Protein AF-A0A383F1S8-F1 (afdb_monomer_lite)

Sequence (86 aa):
GDVGTQYRSVIMYHDEEQKAAAEKWKSEAAEEHLDPIVTEIVKAPVFYPAERGHQDYYRLNPNAGYCTFVIRPKLEKVKKVQEKEK

Foldseek 3Di:
DDDDPVPAAEDADADVVSLVVVVVVLVVVCVVDPDHDPYYYYHHDDDDDDDPCPPPVCVVCVPPPCNVPPVVVVVVVVVVVVVVVD

Secondary structure (DSSP, 8-state):
---SGGG--EEEESSHHHHHHHHHHHHHHHHH-SS----EEEE-----PPPGGGTTHHHH-TTSHHIIIIIHHHHHHHHHHHHH--

Organism: NCBI:txid408172

InterPro domains:
  IPR002569 Peptide methionine sulphoxide reductase MsrA domain [PF01625] (2-84)
  IPR036509 Peptide methionine sulphoxide reductase MsrA superfamily [G3DSA:3.30.1060.10] (1-86)
  IPR036509 Peptide methionine sulphoxide reductase MsrA superfamily [SSF55068] (2-78)

Structure (mmCIF, N/CA/C/O backbone):
data_AF-A0A383F1S8-F1
#
_entry.id   AF-A0A383F1S8-F1
#
loop_
_atom_site.group_PDB
_atom_site.id
_atom_site.type_symbol
_atom_site.label_atom_id
_atom_site.label_alt_id
_atom_site.label_comp_id
_atom_site.label_asym_id
_atom_site.label_entity_id
_atom_site.label_seq_id
_atom_site.pdbx_PDB_ins_code
_atom_site.Cartn_x
_atom_site.Cartn_y
_atom_site.Cartn_z
_atom_site.occupancy
_atom_site.B_iso_or_equiv
_atom_site.auth_seq_id
_atom_site.auth_comp_id
_atom_site.auth_asym_id
_atom_site.auth_atom_id
_atom_site.pdbx_PDB_model_num
ATOM 1 N N . GLY A 1 1 ? 0.672 12.557 -11.493 1.00 73.50 1 GLY A N 1
ATOM 2 C CA . GLY A 1 1 ? 0.487 11.500 -10.485 1.00 73.50 1 GLY A CA 1
ATOM 3 C C . GLY A 1 1 ? -0.225 10.340 -11.133 1.00 73.50 1 GLY A C 1
ATOM 4 O O . GLY A 1 1 ? -0.707 10.497 -12.249 1.00 73.50 1 GLY A O 1
ATOM 5 N N . ASP A 1 2 ? -0.275 9.212 -10.445 1.00 91.12 2 ASP A N 1
ATOM 6 C CA . ASP A 1 2 ? -0.950 8.008 -10.920 1.00 91.12 2 ASP A CA 1
ATOM 7 C C . ASP A 1 2 ? -2.462 8.153 -10.693 1.00 91.12 2 ASP A C 1
ATOM 9 O O . ASP A 1 2 ? -2.892 8.488 -9.589 1.00 91.12 2 ASP A O 1
ATOM 13 N N . VAL A 1 3 ? -3.269 7.984 -11.746 1.00 95.62 3 VAL A N 1
ATOM 14 C CA . VAL A 1 3 ? -4.722 8.230 -11.720 1.00 95.62 3 VAL A CA 1
ATOM 15 C C . VAL A 1 3 ? -5.468 7.068 -12.368 1.00 95.62 3 VAL A C 1
ATOM 17 O O . VAL A 1 3 ? -5.098 6.603 -13.446 1.00 95.62 3 VAL A O 1
ATOM 20 N N . GLY A 1 4 ? -6.526 6.609 -11.701 1.00 95.94 4 GLY A N 1
ATOM 21 C CA . GLY A 1 4 ? -7.409 5.544 -12.172 1.00 95.94 4 GLY A CA 1
ATOM 22 C C . GLY A 1 4 ? -7.682 4.480 -11.108 1.00 95.94 4 GLY A C 1
ATOM 23 O O . GLY A 1 4 ? -7.013 4.415 -10.076 1.00 95.94 4 GLY A O 1
ATOM 24 N N . THR A 1 5 ? -8.681 3.633 -11.356 1.00 95.69 5 THR A N 1
ATOM 25 C CA . THR A 1 5 ? -9.154 2.590 -10.423 1.00 95.69 5 THR A CA 1
ATOM 26 C C . THR A 1 5 ? -8.093 1.539 -10.089 1.00 95.69 5 THR A C 1
ATOM 28 O O . THR A 1 5 ? -8.191 0.865 -9.061 1.00 95.69 5 THR A O 1
ATOM 31 N N . GLN A 1 6 ? -7.072 1.404 -10.937 1.00 95.00 6 GLN A N 1
ATOM 32 C CA . GLN A 1 6 ? -5.901 0.552 -10.733 1.00 95.00 6 GLN A CA 1
ATOM 33 C C . GLN A 1 6 ? -4.976 1.041 -9.609 1.00 95.00 6 GLN A C 1
ATOM 35 O O . GLN A 1 6 ? -4.149 0.271 -9.135 1.00 95.00 6 GLN A O 1
ATOM 40 N N . TYR A 1 7 ?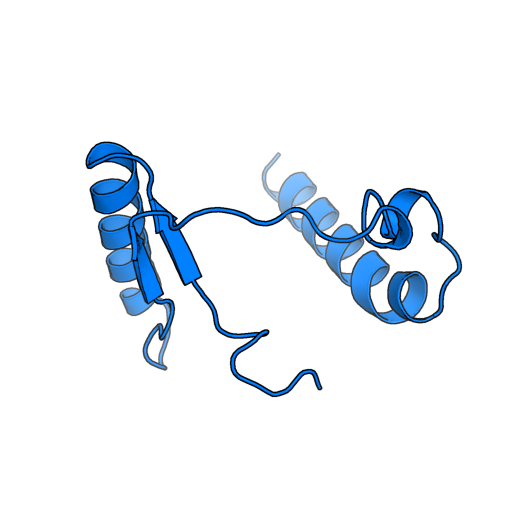 -5.133 2.291 -9.162 1.00 96.38 7 TYR A N 1
ATOM 41 C CA . TYR A 1 7 ? -4.352 2.888 -8.075 1.00 96.38 7 TYR A CA 1
ATOM 42 C C . TYR A 1 7 ? -5.168 3.112 -6.794 1.00 96.38 7 TYR A C 1
ATOM 44 O O . TYR A 1 7 ? -4.705 3.800 -5.885 1.00 96.38 7 TYR A O 1
ATOM 52 N N . ARG A 1 8 ? -6.391 2.568 -6.707 1.00 97.12 8 ARG A N 1
ATOM 53 C CA . ARG A 1 8 ? -7.231 2.720 -5.510 1.00 97.12 8 ARG A CA 1
ATOM 54 C C . ARG A 1 8 ? -6.623 1.997 -4.301 1.00 97.12 8 ARG A C 1
ATOM 56 O O . ARG A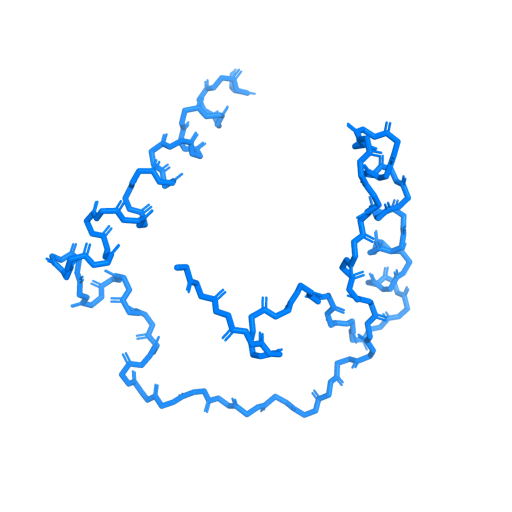 1 8 ? -6.028 0.930 -4.445 1.00 97.12 8 ARG A O 1
ATOM 63 N N . SER A 1 9 ? -6.825 2.560 -3.111 1.00 97.44 9 SER A N 1
ATOM 64 C CA . SER A 1 9 ? -6.396 1.948 -1.849 1.00 97.44 9 SER A CA 1
ATOM 65 C C . SER A 1 9 ? -7.332 0.804 -1.458 1.00 97.44 9 SER A C 1
ATOM 67 O O . SER A 1 9 ? -8.548 0.996 -1.401 1.00 97.44 9 SER A O 1
ATOM 69 N N . VAL A 1 10 ? -6.779 -0.375 -1.173 1.00 98.12 10 VAL A N 1
ATOM 70 C CA . VAL A 1 10 ? -7.556 -1.564 -0.809 1.00 98.12 10 VAL A CA 1
ATOM 71 C C . VAL A 1 10 ? -6.756 -2.505 0.092 1.00 98.12 10 VAL A C 1
ATOM 73 O O . VAL A 1 10 ? -5.569 -2.732 -0.130 1.00 98.12 10 VAL A O 1
ATOM 76 N N . ILE A 1 11 ? -7.432 -3.085 1.081 1.00 98.44 11 ILE A N 1
ATOM 77 C CA . ILE A 1 11 ? -6.983 -4.230 1.872 1.00 98.44 11 ILE A CA 1
ATOM 78 C C . ILE A 1 11 ? -7.823 -5.439 1.448 1.00 98.44 11 ILE A C 1
ATOM 80 O O . ILE A 1 11 ? -9.054 -5.399 1.482 1.00 98.44 11 ILE A O 1
ATOM 84 N N . MET A 1 12 ? -7.149 -6.508 1.024 1.00 98.50 12 MET A N 1
ATOM 85 C CA . MET A 1 12 ? -7.769 -7.754 0.571 1.00 98.50 12 MET A CA 1
ATOM 86 C C . MET A 1 12 ? -7.597 -8.832 1.647 1.00 98.50 12 MET A C 1
ATOM 88 O O . MET A 1 12 ? -6.478 -9.290 1.859 1.00 98.50 12 MET A O 1
ATOM 92 N N . TYR A 1 13 ? -8.674 -9.221 2.335 1.00 98.69 13 TYR A N 1
ATOM 93 C CA . TYR A 1 13 ? -8.613 -10.187 3.443 1.00 98.69 13 TYR A CA 1
ATOM 94 C C . TYR A 1 13 ? -8.905 -11.623 2.986 1.00 98.69 13 TYR A C 1
ATOM 96 O O . TYR A 1 13 ? -9.763 -11.856 2.131 1.00 98.69 13 TYR A O 1
ATOM 104 N N . HIS A 1 14 ? -8.222 -12.597 3.584 1.00 98.56 14 HIS A N 1
ATOM 105 C CA . HIS A 1 14 ? -8.414 -14.029 3.323 1.00 98.56 14 HIS A CA 1
ATOM 106 C C . HIS A 1 14 ? -9.302 -14.724 4.361 1.00 98.56 14 HIS A C 1
ATOM 108 O O . HIS A 1 14 ? -9.940 -15.729 4.041 1.00 98.56 14 HIS A O 1
ATOM 114 N N . ASP A 1 15 ? -9.380 -14.171 5.568 1.00 98.69 15 ASP A N 1
ATOM 115 C CA . ASP A 1 15 ? -10.144 -14.696 6.697 1.00 98.69 15 ASP A CA 1
ATOM 116 C C . ASP A 1 15 ? -10.749 -13.555 7.540 1.00 98.69 15 ASP A C 1
ATOM 118 O O . ASP A 1 15 ? -10.507 -12.368 7.297 1.00 98.69 15 ASP A O 1
ATOM 122 N N . GLU A 1 16 ? -11.586 -13.920 8.512 1.00 98.50 16 GLU A N 1
ATOM 123 C CA . GLU A 1 16 ? -12.276 -12.954 9.376 1.00 98.50 16 GLU A CA 1
ATOM 124 C C . GLU A 1 16 ? -11.336 -12.268 10.376 1.00 98.50 16 GLU A C 1
ATOM 126 O O . GLU A 1 16 ? -11.604 -11.139 10.784 1.00 98.50 16 GLU A O 1
ATOM 131 N N . GLU A 1 17 ? -10.222 -12.903 10.749 1.00 98.69 17 GLU A N 1
ATOM 132 C CA . GLU A 1 17 ? -9.237 -12.299 11.650 1.00 98.69 17 GLU A CA 1
ATOM 133 C C . GLU A 1 17 ? -8.556 -11.107 10.966 1.00 98.69 17 GLU A C 1
ATOM 135 O O . GLU A 1 17 ? -8.502 -10.007 11.519 1.00 98.69 17 GLU A O 1
ATOM 140 N N . GLN A 1 18 ? -8.130 -11.285 9.713 1.00 98.75 18 GLN A N 1
ATOM 141 C CA . GLN A 1 18 ? -7.578 -10.219 8.882 1.00 98.75 18 GLN A CA 1
ATOM 142 C C . GLN A 1 18 ? -8.591 -9.104 8.633 1.00 98.75 18 GLN A C 1
ATOM 144 O O . GLN A 1 18 ? -8.230 -7.926 8.670 1.00 98.75 18 GLN A O 1
ATOM 149 N N . LYS A 1 19 ? -9.860 -9.454 8.390 1.00 98.75 19 LYS A N 1
ATOM 150 C CA . LYS A 1 19 ? -10.926 -8.465 8.209 1.00 98.75 19 LYS A CA 1
ATOM 151 C C . LYS A 1 19 ? -11.108 -7.612 9.465 1.00 98.75 19 LYS A C 1
ATOM 153 O O . LYS A 1 19 ? -11.073 -6.388 9.363 1.00 98.75 19 LYS A O 1
ATOM 158 N N . ALA A 1 20 ? -11.240 -8.241 10.633 1.00 98.75 20 ALA A N 1
ATOM 159 C CA . ALA A 1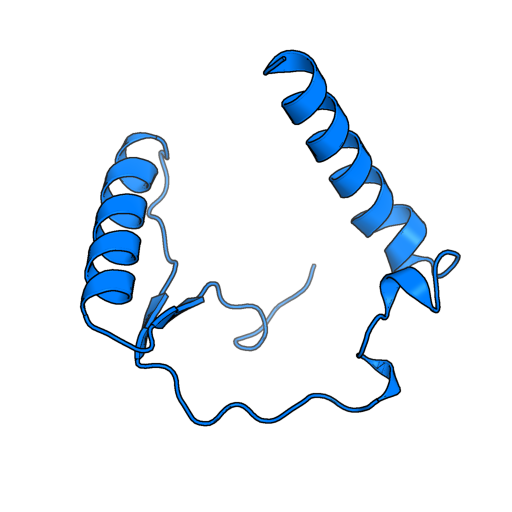 20 ? -11.409 -7.537 11.901 1.00 98.75 20 ALA A CA 1
ATOM 160 C C . ALA A 1 20 ? -10.203 -6.636 12.217 1.00 98.75 20 ALA A C 1
ATOM 162 O O . ALA A 1 20 ? -10.376 -5.492 12.637 1.00 98.75 20 ALA A O 1
ATOM 163 N N . ALA A 1 21 ? -8.980 -7.113 11.961 1.00 98.69 21 ALA A N 1
ATOM 164 C CA . ALA A 1 21 ? -7.769 -6.313 12.121 1.00 98.69 21 ALA A CA 1
ATOM 165 C C . ALA A 1 21 ? -7.748 -5.091 11.183 1.00 98.69 21 ALA A C 1
ATOM 167 O O . ALA A 1 21 ? -7.414 -3.988 11.617 1.00 98.69 21 ALA A O 1
ATOM 168 N N . ALA A 1 22 ? -8.143 -5.262 9.917 1.00 98.50 22 ALA A N 1
ATOM 169 C CA . ALA A 1 22 ? -8.205 -4.176 8.940 1.00 98.50 22 ALA A CA 1
ATOM 170 C C . ALA A 1 22 ? -9.273 -3.128 9.292 1.00 98.50 22 ALA A C 1
ATOM 172 O O . ALA A 1 22 ? -9.027 -1.928 9.162 1.00 98.50 22 ALA A O 1
ATOM 173 N N . GLU A 1 23 ? -10.449 -3.565 9.749 1.00 98.25 23 GLU A N 1
ATOM 174 C CA . GLU A 1 23 ? -11.535 -2.679 10.184 1.00 98.25 23 GLU A CA 1
ATOM 175 C C . GLU A 1 23 ? -11.141 -1.888 11.434 1.00 98.25 23 GLU A C 1
ATOM 177 O O . GLU A 1 23 ? -11.336 -0.671 11.473 1.00 98.25 23 GLU A O 1
ATOM 182 N N . LYS A 1 24 ? -10.514 -2.554 12.412 1.00 98.06 24 LYS A N 1
ATOM 183 C CA . LYS A 1 24 ? -9.971 -1.903 13.607 1.00 98.06 24 LYS A CA 1
ATOM 184 C C . LYS A 1 24 ? -8.940 -0.837 13.236 1.00 98.06 24 LYS A C 1
ATOM 186 O O . LYS A 1 24 ? -9.100 0.314 13.629 1.00 98.06 24 LYS A O 1
ATOM 191 N N . TRP A 1 25 ? -7.945 -1.194 12.419 1.00 97.25 25 TRP A N 1
ATOM 192 C CA . TRP A 1 25 ? -6.934 -0.248 11.939 1.00 97.25 25 TRP A CA 1
ATOM 193 C C . TRP A 1 25 ? -7.567 0.955 11.234 1.00 97.25 25 TRP A C 1
ATOM 195 O O . TRP A 1 25 ? -7.177 2.092 11.479 1.00 97.25 25 TRP A O 1
ATOM 205 N N . LYS A 1 26 ? -8.560 0.726 10.364 1.00 97.12 26 LYS A N 1
ATOM 206 C CA . LYS A 1 26 ? -9.226 1.807 9.629 1.00 97.12 26 LYS A CA 1
ATOM 207 C C . LYS A 1 26 ? -9.962 2.760 10.572 1.00 97.12 26 LYS A C 1
ATOM 209 O O . LYS A 1 26 ? -9.959 3.961 10.316 1.00 97.12 26 LYS A O 1
ATOM 214 N N . SER A 1 27 ? -10.580 2.230 11.629 1.00 95.75 27 SER A N 1
ATOM 215 C CA . SER A 1 27 ? -11.235 3.032 12.665 1.00 95.75 27 SER A CA 1
ATOM 216 C C . SER A 1 27 ? -10.226 3.891 13.423 1.00 95.75 27 SER A C 1
ATOM 218 O O . SER A 1 27 ? -10.415 5.097 13.505 1.00 95.75 27 SER A O 1
ATOM 220 N N . GLU A 1 28 ? -9.140 3.291 13.915 1.00 95.50 28 GLU A N 1
ATOM 221 C CA . GLU A 1 28 ? -8.082 3.999 14.653 1.00 95.50 28 GLU A CA 1
ATOM 222 C C . GLU A 1 28 ? -7.429 5.079 13.777 1.00 95.50 28 GLU A C 1
ATOM 224 O O . GLU A 1 28 ? -7.307 6.233 14.176 1.00 95.50 28 GLU A O 1
ATOM 229 N N . ALA A 1 29 ? -7.103 4.746 12.526 1.00 93.81 29 ALA A N 1
ATOM 230 C CA . ALA A 1 29 ? -6.527 5.698 11.585 1.00 93.81 29 ALA A CA 1
ATOM 231 C C . ALA A 1 29 ? -7.476 6.864 11.267 1.00 93.81 29 ALA A C 1
ATOM 233 O O . ALA A 1 29 ? -7.012 7.984 11.061 1.00 93.81 29 ALA A O 1
ATOM 234 N N . ALA A 1 30 ? -8.792 6.636 11.220 1.00 93.50 30 ALA A N 1
ATOM 235 C CA . ALA A 1 30 ? -9.761 7.700 10.963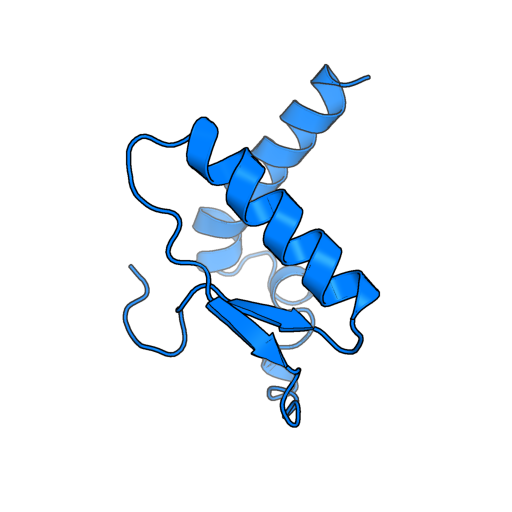 1.00 93.50 30 ALA A CA 1
ATOM 236 C C . ALA A 1 30 ? -9.807 8.752 12.085 1.00 93.50 30 ALA A C 1
ATOM 238 O O . ALA A 1 30 ? -10.173 9.890 11.812 1.00 93.50 30 ALA A O 1
ATOM 239 N N . GLU A 1 31 ? -9.407 8.411 13.313 1.00 93.31 31 GLU A N 1
ATOM 240 C CA . GLU A 1 31 ? -9.305 9.375 14.419 1.00 93.31 31 GLU A CA 1
ATOM 241 C C . GLU A 1 31 ? -8.110 10.328 14.252 1.00 93.31 31 GLU A C 1
ATOM 243 O O . GLU A 1 31 ? -8.148 11.471 14.707 1.00 93.31 31 GLU A O 1
ATOM 248 N N . GLU A 1 32 ? -7.056 9.884 13.563 1.00 92.75 32 GLU A N 1
ATOM 249 C CA . GLU A 1 32 ? -5.824 10.653 13.355 1.00 92.75 32 GLU A CA 1
ATOM 250 C C . GLU A 1 32 ? -5.866 11.565 12.116 1.00 92.75 32 GLU A C 1
ATOM 252 O O . GLU A 1 32 ? -4.988 12.413 11.936 1.00 92.75 32 GLU A O 1
ATOM 257 N N . HIS A 1 33 ? -6.863 11.397 11.242 1.00 90.88 33 HIS A N 1
ATOM 258 C CA . HIS A 1 33 ? -6.931 12.079 9.950 1.00 90.88 33 HIS A CA 1
ATOM 259 C C . HIS A 1 33 ? -8.144 13.007 9.868 1.00 90.88 33 HIS A C 1
ATOM 261 O O . HIS A 1 33 ? -9.266 12.627 10.185 1.00 90.88 33 HIS A O 1
ATOM 267 N N . LEU A 1 34 ? -7.920 14.235 9.387 1.00 90.12 34 LEU A N 1
ATOM 268 C CA . LEU A 1 34 ? -9.001 15.200 9.146 1.00 90.12 34 LEU A CA 1
ATOM 269 C C . LEU A 1 34 ? -9.932 14.748 8.013 1.00 90.12 34 LEU A C 1
ATOM 271 O O . LEU A 1 34 ? -11.137 14.985 8.069 1.00 90.12 34 LEU A O 1
ATOM 275 N N . ASP A 1 35 ? -9.364 14.105 6.992 1.00 94.75 35 ASP A N 1
ATOM 276 C CA . ASP A 1 35 ? -10.102 13.601 5.840 1.00 94.75 35 ASP A CA 1
ATOM 277 C C . ASP A 1 35 ? -10.467 12.116 6.015 1.00 94.75 35 ASP A C 1
ATOM 279 O O . ASP A 1 35 ? -9.677 11.346 6.573 1.00 94.75 35 ASP A O 1
ATOM 283 N N . PRO A 1 36 ? -11.622 11.666 5.486 1.00 93.38 36 PRO A N 1
ATOM 284 C CA . PRO A 1 36 ? -12.031 10.270 5.584 1.00 93.38 36 PRO A CA 1
ATOM 285 C C . PRO A 1 36 ? -11.026 9.296 4.955 1.00 93.38 36 PRO A C 1
ATOM 287 O O . PRO A 1 36 ? -10.594 9.461 3.811 1.00 93.38 36 PRO A O 1
ATOM 290 N N . ILE A 1 37 ? -10.744 8.193 5.654 1.00 96.00 37 ILE A N 1
ATOM 291 C CA . ILE A 1 37 ? -9.964 7.081 5.103 1.00 96.00 37 ILE A CA 1
ATOM 292 C C . ILE A 1 37 ? -10.812 6.303 4.085 1.00 96.00 37 ILE A C 1
ATOM 294 O O . ILE A 1 37 ? -11.721 5.545 4.435 1.00 96.00 37 ILE A O 1
ATOM 298 N N . VAL A 1 38 ? -10.480 6.447 2.800 1.00 96.19 38 VAL A N 1
ATOM 299 C CA . VAL A 1 38 ? -11.215 5.825 1.679 1.00 96.19 38 VAL A CA 1
ATOM 300 C C . VAL A 1 38 ? -10.781 4.391 1.344 1.00 96.19 38 VAL A C 1
ATOM 302 O O . VAL A 1 38 ? -11.330 3.795 0.425 1.00 96.19 38 VAL A O 1
ATOM 305 N N . THR A 1 39 ? -9.818 3.815 2.073 1.00 97.69 39 THR A N 1
ATOM 306 C CA . THR A 1 39 ? -9.322 2.444 1.839 1.00 97.69 39 THR A CA 1
ATOM 307 C C . THR A 1 39 ? -10.457 1.418 1.864 1.00 97.69 39 THR A C 1
ATOM 309 O O . THR A 1 39 ? -11.178 1.306 2.860 1.00 97.69 39 THR A O 1
ATOM 312 N N . GLU A 1 40 ? -10.615 0.659 0.780 1.00 98.19 40 GLU A N 1
ATOM 313 C CA . GLU A 1 40 ? -11.581 -0.440 0.686 1.00 98.19 40 GLU A CA 1
ATOM 314 C C . GLU A 1 40 ? -11.110 -1.644 1.519 1.00 98.19 40 GLU A C 1
ATOM 316 O O . GLU A 1 40 ? -9.919 -1.938 1.559 1.00 98.19 40 GLU A O 1
ATOM 321 N N . ILE A 1 41 ? -12.032 -2.367 2.160 1.00 98.56 41 ILE A N 1
ATOM 322 C CA . ILE A 1 41 ? -11.749 -3.641 2.841 1.00 98.56 41 ILE A CA 1
ATOM 323 C C . ILE A 1 41 ? -12.638 -4.694 2.186 1.00 98.56 41 ILE A C 1
ATOM 325 O O . ILE A 1 41 ? -13.860 -4.657 2.326 1.00 98.56 41 ILE A O 1
ATOM 329 N N . VAL A 1 42 ? -12.037 -5.600 1.416 1.00 98.44 42 VAL A N 1
ATOM 330 C CA . VAL A 1 42 ? -12.767 -6.554 0.564 1.00 98.44 42 VAL A CA 1
ATOM 331 C C . VAL A 1 42 ? -12.208 -7.962 0.709 1.00 98.44 42 VAL A C 1
ATOM 333 O O . VAL A 1 42 ? -11.025 -8.141 0.994 1.00 98.44 42 VAL A O 1
ATOM 336 N N . LYS A 1 43 ? -13.048 -8.978 0.483 1.00 98.56 43 LYS A N 1
ATOM 337 C CA . LYS A 1 43 ? -12.584 -10.368 0.435 1.00 98.56 43 LYS A CA 1
ATOM 338 C C . LYS A 1 43 ? -11.603 -10.527 -0.722 1.00 98.56 43 LYS A C 1
ATOM 340 O O . LYS A 1 43 ? -11.873 -10.029 -1.816 1.00 98.56 43 LYS A O 1
ATOM 345 N N . ALA A 1 44 ? -10.493 -11.220 -0.489 1.00 98.38 44 ALA A N 1
ATOM 346 C CA . ALA A 1 44 ? -9.463 -11.438 -1.490 1.00 98.38 44 ALA A CA 1
ATOM 347 C C . ALA A 1 44 ? -10.060 -12.114 -2.741 1.00 98.38 44 ALA A C 1
ATOM 349 O O . 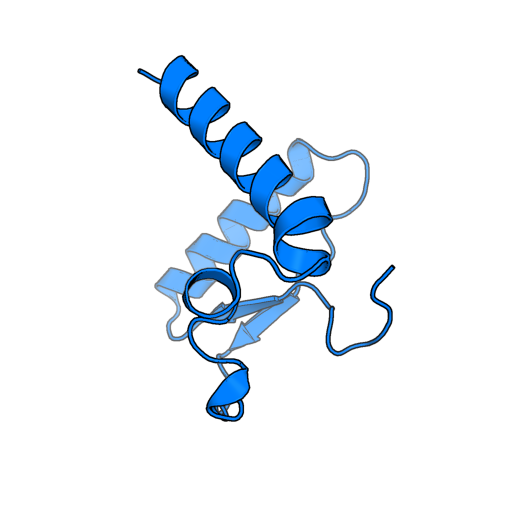ALA A 1 44 ? -10.595 -13.226 -2.642 1.00 98.38 44 ALA A O 1
ATOM 350 N N . PRO A 1 45 ? -10.017 -11.450 -3.911 1.00 96.88 45 PRO A N 1
ATOM 351 C CA . PRO A 1 45 ? -10.447 -12.053 -5.162 1.00 96.88 45 PRO A CA 1
ATOM 352 C C . PRO A 1 45 ? -9.368 -13.015 -5.679 1.00 96.88 45 PRO A C 1
ATOM 354 O O . PRO A 1 45 ? -8.311 -13.197 -5.073 1.00 96.88 45 PRO A O 1
ATOM 357 N N . VAL A 1 46 ? -9.606 -13.601 -6.853 1.00 97.94 46 VAL A N 1
ATOM 358 C CA . VAL A 1 46 ? -8.540 -14.283 -7.594 1.00 97.94 46 VAL A CA 1
ATOM 359 C C . VAL A 1 46 ? -7.427 -13.279 -7.898 1.00 97.94 46 VAL A C 1
ATOM 361 O O . VAL A 1 46 ? -7.669 -12.237 -8.509 1.00 97.94 46 VAL A O 1
ATOM 364 N N . PHE A 1 47 ? -6.207 -13.603 -7.473 1.00 97.25 47 PHE A N 1
ATOM 365 C CA . PHE A 1 47 ? -5.024 -12.808 -7.765 1.00 97.25 47 PHE A CA 1
ATOM 366 C C . PHE A 1 47 ? -4.389 -13.277 -9.074 1.00 97.25 47 PHE A C 1
ATOM 368 O O . PHE A 1 47 ? -4.032 -14.446 -9.214 1.00 97.25 47 PHE A O 1
ATOM 375 N N . TYR A 1 48 ? -4.224 -12.354 -10.020 1.00 97.81 48 TYR A N 1
ATOM 376 C CA . TYR A 1 48 ? -3.538 -12.605 -11.285 1.00 97.81 48 TYR A CA 1
ATOM 377 C C . TYR A 1 48 ? -2.127 -12.016 -11.205 1.00 97.81 48 TYR A C 1
ATOM 379 O O . TYR A 1 48 ? -1.993 -10.792 -11.126 1.00 97.81 48 TYR A O 1
ATOM 387 N N . PRO A 1 49 ? -1.068 -12.847 -11.202 1.00 97.69 49 PRO A N 1
ATOM 388 C CA . PRO A 1 49 ? 0.298 -12.350 -11.149 1.00 97.69 49 PRO A CA 1
ATOM 389 C C . PRO A 1 49 ? 0.607 -11.420 -12.322 1.00 97.69 49 PRO A C 1
ATOM 391 O O . PRO A 1 49 ? 0.309 -11.731 -13.475 1.00 97.69 49 PRO A O 1
ATOM 394 N N . ALA A 1 50 ? 1.250 -10.293 -12.025 1.00 97.31 50 ALA A N 1
ATOM 395 C CA . ALA A 1 50 ? 1.769 -9.405 -13.053 1.00 97.31 50 ALA A CA 1
ATOM 396 C C . ALA A 1 50 ? 2.912 -10.073 -13.837 1.00 97.31 50 ALA A C 1
ATOM 398 O O . ALA A 1 50 ? 3.604 -10.960 -13.325 1.00 97.31 50 ALA A O 1
ATOM 399 N N . GLU A 1 51 ? 3.145 -9.595 -15.061 1.00 97.88 51 GLU A N 1
ATOM 400 C CA . GLU A 1 51 ? 4.237 -10.050 -15.926 1.00 97.88 51 GLU A CA 1
ATOM 401 C C . GLU A 1 51 ? 5.602 -10.043 -15.222 1.00 97.88 51 GLU A C 1
ATOM 403 O O . GLU A 1 51 ? 5.867 -9.237 -14.327 1.00 97.88 51 GLU A O 1
ATOM 408 N N . ARG A 1 52 ? 6.515 -10.907 -15.684 1.00 97.06 52 ARG A N 1
ATOM 409 C CA . ARG A 1 52 ? 7.836 -11.108 -15.069 1.00 97.06 52 ARG A CA 1
ATOM 410 C C . ARG A 1 52 ? 8.638 -9.814 -14.892 1.00 97.06 52 ARG A C 1
ATOM 412 O O . ARG A 1 52 ? 9.350 -9.694 -13.903 1.00 97.06 52 ARG A O 1
ATOM 419 N N . GLY A 1 53 ? 8.519 -8.856 -15.814 1.00 96.56 53 GLY A N 1
ATOM 420 C CA . GLY A 1 53 ? 9.222 -7.570 -15.735 1.00 96.56 53 GLY A CA 1
ATOM 421 C C . GLY A 1 53 ? 8.790 -6.677 -14.563 1.00 96.56 53 GLY A C 1
ATOM 422 O O . GLY A 1 53 ? 9.557 -5.812 -14.150 1.00 96.56 53 GLY A O 1
ATOM 423 N N . HIS A 1 54 ? 7.598 -6.895 -14.000 1.00 96.50 54 HIS A N 1
ATOM 424 C CA . HIS A 1 54 ? 7.095 -6.146 -12.843 1.00 96.50 54 HIS A CA 1
ATOM 425 C C . HIS A 1 54 ? 7.558 -6.727 -11.504 1.00 96.50 54 HIS A C 1
ATOM 427 O O . HIS A 1 54 ? 7.542 -6.034 -10.485 1.00 96.50 54 HIS A O 1
ATOM 433 N N . GLN A 1 55 ? 7.980 -7.990 -11.497 1.00 97.69 55 GLN A N 1
ATOM 434 C CA . GLN A 1 55 ? 8.455 -8.657 -10.293 1.00 97.69 55 GLN A CA 1
ATOM 435 C C . GLN A 1 55 ? 9.826 -8.102 -9.908 1.00 97.69 55 GLN A C 1
ATOM 437 O O . GLN A 1 55 ? 10.684 -7.901 -10.767 1.00 97.69 55 GLN A O 1
ATOM 442 N N . ASP A 1 56 ? 10.040 -7.836 -8.617 1.00 96.75 56 ASP A N 1
ATOM 443 C CA . ASP A 1 56 ? 11.314 -7.319 -8.099 1.00 96.75 56 ASP A CA 1
ATOM 444 C C . ASP A 1 56 ? 11.813 -6.026 -8.778 1.00 96.75 56 ASP A C 1
ATOM 446 O O . ASP A 1 56 ? 13.017 -5.754 -8.815 1.00 96.75 56 ASP A O 1
ATOM 450 N N . TYR A 1 57 ? 10.902 -5.200 -9.308 1.00 96.69 57 TYR A N 1
ATOM 451 C CA . TYR A 1 57 ? 11.255 -4.097 -10.204 1.00 96.69 57 TYR A CA 1
ATOM 452 C C . TYR A 1 57 ? 12.339 -3.161 -9.647 1.00 96.69 57 TYR A C 1
ATOM 454 O O . TYR A 1 57 ? 13.309 -2.870 -10.345 1.00 96.69 57 TYR A O 1
ATOM 462 N N . TYR A 1 58 ? 12.225 -2.725 -8.384 1.00 96.38 58 TYR A N 1
ATOM 463 C CA . TYR A 1 58 ? 13.224 -1.845 -7.756 1.00 96.38 58 TYR A CA 1
ATOM 464 C C . TYR A 1 58 ? 14.604 -2.507 -7.643 1.00 96.38 58 TYR A C 1
ATOM 466 O O . TYR A 1 58 ? 15.620 -1.869 -7.908 1.00 96.38 58 TYR A O 1
ATOM 474 N N . ARG A 1 59 ? 14.634 -3.795 -7.281 1.00 96.06 59 ARG A N 1
ATOM 475 C CA . ARG A 1 59 ? 15.859 -4.585 -7.114 1.00 96.06 59 ARG A CA 1
ATOM 476 C C . ARG A 1 59 ? 16.571 -4.802 -8.448 1.00 96.06 59 ARG A C 1
ATOM 478 O O . ARG A 1 59 ? 17.795 -4.747 -8.492 1.00 96.06 59 ARG A O 1
ATOM 485 N N . LEU A 1 60 ? 15.811 -5.040 -9.516 1.00 97.25 60 LEU A N 1
ATOM 486 C CA . LEU A 1 60 ? 16.343 -5.303 -10.856 1.00 97.25 60 LEU A CA 1
ATOM 487 C C . LEU A 1 60 ? 16.643 -4.024 -11.652 1.00 97.25 60 LEU A C 1
ATOM 489 O O . LEU A 1 60 ? 17.492 -4.048 -12.537 1.00 97.25 60 LEU A O 1
ATOM 493 N N . ASN A 1 61 ? 15.998 -2.900 -11.320 1.00 96.50 61 ASN A N 1
ATOM 494 C CA . ASN A 1 61 ? 16.135 -1.626 -12.031 1.00 96.50 61 ASN A CA 1
ATOM 495 C C . ASN A 1 61 ? 16.465 -0.454 -11.080 1.00 96.50 61 ASN A C 1
ATOM 497 O O . ASN A 1 61 ? 15.783 0.575 -11.112 1.00 96.50 61 ASN A O 1
ATOM 501 N N . PRO A 1 62 ? 17.507 -0.543 -10.229 1.00 95.00 62 PRO A N 1
ATOM 502 C CA . PRO A 1 62 ? 17.746 0.429 -9.152 1.00 95.00 62 PRO A CA 1
ATOM 503 C C . PRO A 1 62 ? 18.072 1.849 -9.646 1.00 95.00 62 PRO A C 1
ATOM 505 O O . PRO A 1 62 ? 17.913 2.816 -8.898 1.00 95.00 62 PRO A O 1
ATOM 508 N N . ASN A 1 63 ? 18.513 1.970 -10.903 1.00 95.81 63 ASN A N 1
ATOM 509 C CA . ASN A 1 63 ? 18.882 3.232 -11.545 1.00 95.81 63 ASN A CA 1
ATOM 510 C C . ASN A 1 63 ? 17.771 3.814 -12.431 1.00 95.81 63 ASN A C 1
ATOM 512 O O . ASN A 1 63 ? 17.946 4.901 -12.979 1.00 95.81 63 ASN A O 1
ATOM 516 N N . ALA A 1 64 ? 16.631 3.126 -12.580 1.00 97.06 64 ALA A N 1
ATOM 517 C CA . ALA A 1 64 ? 15.494 3.684 -13.303 1.00 97.06 64 ALA A CA 1
ATOM 518 C C . ALA A 1 64 ? 15.042 4.997 -12.643 1.00 97.06 64 ALA A C 1
ATOM 520 O O . ALA A 1 64 ? 15.059 5.122 -11.416 1.00 97.06 64 ALA A O 1
ATOM 521 N N . GLY A 1 65 ? 14.601 5.970 -13.448 1.00 96.88 65 GLY A N 1
ATOM 522 C CA . GLY A 1 65 ? 14.203 7.291 -12.947 1.00 96.88 65 GLY A CA 1
ATOM 523 C C . GLY A 1 65 ? 13.170 7.206 -11.818 1.00 96.88 65 GLY A C 1
ATOM 524 O O . GLY A 1 65 ? 13.348 7.819 -10.769 1.00 96.88 65 GLY A O 1
ATOM 525 N N . TYR A 1 66 ? 12.153 6.355 -11.970 1.00 94.56 66 TYR A N 1
ATOM 526 C CA . TYR A 1 66 ? 11.150 6.109 -10.928 1.00 94.56 66 TYR A CA 1
ATOM 527 C C . TYR A 1 66 ? 11.764 5.599 -9.610 1.00 94.56 66 TYR A C 1
ATOM 529 O O . TYR A 1 66 ? 11.436 6.085 -8.527 1.00 94.56 66 TYR A O 1
ATOM 537 N N . CYS A 1 67 ? 12.716 4.669 -9.684 1.00 96.31 67 CYS A N 1
ATOM 538 C CA . CYS A 1 67 ? 13.403 4.126 -8.514 1.00 96.31 67 CYS A CA 1
ATOM 539 C C . CYS A 1 67 ? 14.215 5.205 -7.784 1.00 96.31 67 CYS A C 1
ATOM 541 O O . CYS A 1 67 ? 14.154 5.301 -6.557 1.00 96.31 67 CYS A O 1
ATOM 543 N N . THR A 1 68 ? 14.930 6.042 -8.535 1.00 95.62 68 THR A N 1
ATOM 544 C CA . THR A 1 68 ? 15.787 7.098 -7.985 1.00 95.62 68 THR A CA 1
ATOM 545 C C . THR A 1 68 ? 14.983 8.252 -7.392 1.00 95.62 68 THR A C 1
ATOM 547 O O . THR A 1 68 ? 15.284 8.690 -6.284 1.00 95.62 68 THR A O 1
ATOM 550 N N . PHE A 1 69 ? 13.957 8.735 -8.096 1.00 95.56 69 PHE A N 1
ATOM 551 C CA . PHE A 1 69 ? 13.228 9.945 -7.706 1.00 95.56 69 PHE A CA 1
ATOM 552 C C . PHE A 1 69 ? 12.007 9.679 -6.817 1.00 95.56 69 PHE A C 1
ATOM 554 O O . PHE A 1 69 ? 11.592 10.579 -6.092 1.00 95.56 69 PHE A O 1
ATOM 561 N N . VAL A 1 70 ? 11.439 8.465 -6.831 1.00 94.25 70 VAL A N 1
ATOM 562 C CA . VAL A 1 70 ? 10.214 8.141 -6.073 1.00 94.25 70 VAL A CA 1
ATOM 563 C C . VAL A 1 70 ? 10.465 7.113 -4.974 1.00 94.25 70 VAL A C 1
ATOM 565 O O . VAL A 1 70 ? 10.097 7.354 -3.825 1.00 94.25 70 VAL A O 1
ATOM 568 N N . ILE A 1 71 ? 11.083 5.969 -5.290 1.00 94.81 71 ILE A N 1
ATOM 569 C CA . ILE A 1 71 ? 11.231 4.871 -4.315 1.00 94.81 71 ILE A CA 1
ATOM 570 C C . ILE A 1 71 ? 12.323 5.184 -3.287 1.00 94.81 71 ILE A C 1
ATOM 572 O O . ILE A 1 71 ? 12.074 5.103 -2.084 1.00 94.81 71 ILE A O 1
ATOM 576 N N . ARG A 1 72 ? 13.521 5.578 -3.734 1.00 95.38 72 ARG A N 1
ATOM 577 C CA . ARG A 1 72 ? 14.674 5.800 -2.848 1.00 95.38 72 ARG A CA 1
ATOM 578 C C . ARG A 1 72 ? 14.390 6.822 -1.735 1.00 95.38 72 ARG A C 1
ATOM 580 O O . ARG A 1 72 ? 14.634 6.478 -0.581 1.00 95.38 72 ARG A O 1
ATOM 587 N N . PRO A 1 73 ? 13.799 8.008 -1.995 1.00 95.69 73 PRO A N 1
ATOM 588 C CA . PRO A 1 73 ? 13.465 8.950 -0.925 1.00 95.69 73 PRO A CA 1
ATOM 589 C C . PRO A 1 73 ? 12.482 8.379 0.108 1.00 95.69 73 PRO A C 1
ATOM 591 O O . PRO A 1 73 ? 12.613 8.655 1.301 1.00 95.69 73 PRO A O 1
ATOM 594 N N . LYS A 1 74 ? 11.517 7.553 -0.327 1.00 94.56 74 LYS A N 1
ATOM 595 C CA . LYS A 1 74 ? 10.562 6.888 0.575 1.00 94.56 74 LYS A CA 1
ATOM 596 C C . LYS A 1 74 ? 11.262 5.865 1.473 1.00 94.56 74 LYS A C 1
ATOM 598 O O . LYS A 1 74 ? 10.996 5.845 2.670 1.00 94.56 74 LYS A O 1
ATOM 603 N N . LEU A 1 75 ? 12.188 5.073 0.929 1.00 94.88 75 LEU A N 1
ATOM 604 C CA . LEU A 1 75 ? 12.969 4.108 1.713 1.00 94.88 75 LEU A CA 1
ATOM 605 C C . LEU A 1 75 ? 13.843 4.795 2.767 1.00 94.88 75 LEU A C 1
ATOM 607 O O . LEU A 1 75 ? 13.864 4.365 3.916 1.00 94.88 75 LEU A O 1
ATOM 611 N N . GLU A 1 76 ? 14.515 5.890 2.409 1.00 95.38 76 GLU A N 1
ATOM 612 C CA . GLU A 1 76 ? 15.309 6.665 3.369 1.00 95.38 76 GLU A CA 1
ATOM 613 C C . GLU A 1 76 ? 14.441 7.268 4.484 1.00 95.38 76 GLU A C 1
ATOM 615 O O . GLU A 1 76 ? 14.868 7.333 5.636 1.00 95.38 76 GLU A O 1
ATOM 620 N N . LYS A 1 77 ? 13.195 7.662 4.182 1.00 94.38 77 LYS A N 1
ATOM 621 C CA . LYS A 1 77 ? 12.239 8.104 5.209 1.00 94.38 77 LYS A CA 1
ATOM 622 C C . LYS A 1 77 ? 11.886 6.970 6.178 1.00 94.38 77 LYS A C 1
ATOM 624 O O . LYS A 1 77 ? 11.884 7.213 7.379 1.00 94.38 77 LYS A O 1
ATOM 629 N N . VAL A 1 78 ? 11.629 5.757 5.680 1.00 94.56 78 VAL A N 1
ATOM 630 C CA . VAL A 1 78 ? 11.321 4.586 6.526 1.00 94.56 78 VAL A CA 1
ATOM 631 C C . VAL A 1 78 ? 12.497 4.241 7.439 1.00 94.56 78 VAL A C 1
ATOM 633 O O . VAL A 1 78 ? 12.295 4.105 8.642 1.00 94.56 78 VAL A O 1
ATOM 636 N N . LYS A 1 79 ? 13.726 4.184 6.904 1.00 94.00 79 LYS A N 1
ATOM 637 C CA . LYS A 1 79 ? 14.934 3.924 7.709 1.00 94.00 79 LYS A CA 1
ATOM 638 C C . LYS A 1 79 ? 15.069 4.910 8.869 1.00 94.00 79 LYS A C 1
ATOM 640 O O . LYS A 1 79 ? 15.253 4.494 10.004 1.00 94.00 79 LYS A O 1
ATOM 645 N N . LYS A 1 80 ? 14.880 6.206 8.600 1.00 93.75 80 LYS A N 1
ATOM 646 C CA . LYS A 1 80 ? 14.939 7.256 9.629 1.00 93.75 80 LYS A CA 1
ATOM 647 C C . LYS A 1 80 ? 13.866 7.120 10.708 1.00 93.75 80 LYS A C 1
ATOM 649 O O . LYS A 1 80 ? 14.105 7.544 11.830 1.00 93.75 80 LYS A O 1
ATOM 654 N N . VAL A 1 81 ? 12.676 6.615 10.375 1.00 91.75 81 VAL A N 1
ATOM 655 C CA . VAL A 1 81 ? 11.622 6.353 11.372 1.00 91.75 81 VAL A CA 1
ATOM 656 C C . VAL A 1 81 ? 12.035 5.176 12.252 1.00 91.75 81 VAL A C 1
ATOM 658 O O . VAL A 1 81 ? 12.075 5.320 13.466 1.00 91.75 81 VAL A O 1
ATOM 661 N N . GLN A 1 82 ? 12.477 4.073 11.646 1.00 88.06 82 GLN A N 1
ATOM 662 C CA . GLN A 1 82 ? 12.921 2.881 12.377 1.00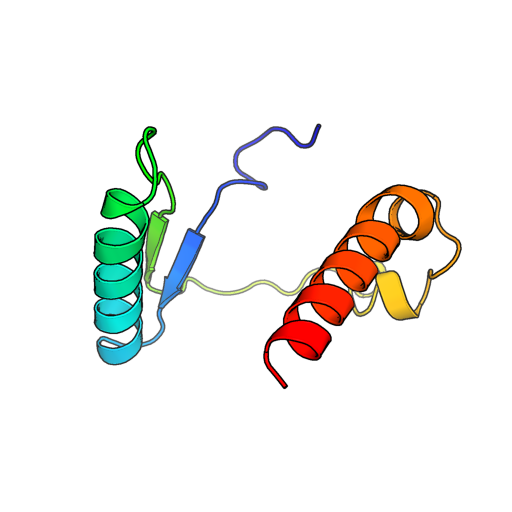 88.06 82 GLN A CA 1
ATOM 663 C C . GLN A 1 82 ? 14.147 3.132 13.265 1.00 88.06 82 GLN A C 1
ATOM 665 O O . GLN A 1 82 ? 14.275 2.536 14.326 1.00 88.06 82 GLN A O 1
ATOM 670 N N . GLU A 1 83 ? 15.065 4.003 12.846 1.00 90.06 83 GLU A N 1
ATOM 671 C CA . GLU A 1 83 ? 16.214 4.417 13.659 1.00 90.06 83 GLU A CA 1
ATOM 672 C C . GLU A 1 83 ? 15.811 5.262 14.873 1.00 90.06 83 GLU A C 1
ATOM 674 O O . GLU A 1 83 ? 16.515 5.233 15.873 1.00 90.06 83 GLU A O 1
ATOM 679 N N . LYS A 1 84 ? 14.701 6.005 14.796 1.00 79.06 84 LYS A N 1
ATOM 680 C CA . LYS A 1 84 ? 14.170 6.815 15.906 1.00 79.06 84 LYS A CA 1
ATOM 681 C C . LYS A 1 84 ? 13.327 6.013 16.896 1.00 79.06 84 LYS A C 1
ATOM 683 O O . LYS A 1 84 ? 13.096 6.485 18.002 1.00 79.06 84 LYS A O 1
ATOM 688 N N . GLU A 1 85 ? 12.823 4.860 16.469 1.00 76.00 85 GLU A N 1
ATOM 689 C CA . GLU A 1 85 ? 12.037 3.931 17.288 1.00 76.00 85 GLU A CA 1
ATOM 690 C C . GLU A 1 85 ? 12.916 2.914 18.042 1.00 76.00 85 GLU A C 1
ATOM 692 O O . GLU A 1 85 ? 12.402 2.160 18.866 1.00 76.00 85 GLU A O 1
ATOM 697 N N . LYS A 1 86 ? 14.228 2.890 17.762 1.00 58.72 86 LYS A N 1
ATOM 698 C CA . LYS A 1 86 ? 15.242 2.172 18.549 1.00 58.72 86 LYS A CA 1
ATOM 699 C C . LYS A 1 86 ? 15.775 3.041 19.680 1.00 58.72 86 LYS A C 1
ATOM 701 O O . LYS A 1 86 ? 16.048 2.453 20.748 1.00 58.72 86 LYS A O 1
#

pLDDT: mean 94.98, std 5.83, range [58.72, 98.75]

Radius of gyration: 16.52 Å; chains: 1; bounding box: 32×30×34 Å